Protein AF-A0A2N1JRY5-F1 (afdb_monomer_lite)

pLDDT: mean 83.94, std 13.28, range [37.47, 96.0]

Foldseek 3Di:
DVVVVVVVVVVLVVPQDQWADQQPDIFGQDAQDPVLVVQLVVLQDCLVVLVVCLVPDDPVCNVVSVVVSCVVCVSSLLSNQCSRRVNDSCCSVPVPGDPVRSVSSVVSNCVSNVVVVVVVVVVVPDPDPPDD

Radius of gyration: 17.19 Å; chains: 1; bounding box: 51×45×38 Å

Sequence (132 aa):
MLQALFSREAKKKMQMPETLKLGEKTVRIRKITPAEYKELMAVIGNLPNLIVQVVQAPEEERLTYIMTALDVGMDDLINVTSTLSNIDADYLTSEGVGLDEIVEYVTQMAKFNEIGKTIKNLASLLPKATAE

Structure (mmCIF, N/CA/C/O backbone):
data_AF-A0A2N1JRY5-F1
#
_entry.id   AF-A0A2N1JRY5-F1
#
loop_
_atom_site.group_PDB
_atom_site.id
_atom_site.type_symbol
_atom_site.label_atom_id
_atom_site.label_alt_id
_atom_site.label_comp_id
_atom_site.label_asym_id
_atom_site.label_entity_id
_atom_site.label_seq_id
_atom_site.pdbx_PDB_ins_code
_atom_site.Cartn_x
_atom_site.Cartn_y
_atom_site.Cartn_z
_atom_site.occupancy
_atom_site.B_iso_or_equiv
_atom_site.auth_seq_id
_atom_site.auth_comp_id
_atom_site.auth_asym_id
_atom_site.auth_atom_id
_atom_site.pdbx_PDB_model_num
ATOM 1 N N . MET A 1 1 ? -9.760 32.580 1.633 1.00 54.56 1 MET A N 1
ATOM 2 C CA . MET A 1 1 ? -10.088 31.168 1.947 1.00 54.56 1 MET A CA 1
ATOM 3 C C . MET A 1 1 ? -9.524 30.188 0.910 1.00 54.56 1 MET A C 1
ATOM 5 O O . MET A 1 1 ? -8.826 29.271 1.318 1.00 54.56 1 MET A O 1
ATOM 9 N N . LEU A 1 2 ? -9.715 30.406 -0.404 1.00 45.31 2 LEU A N 1
ATOM 10 C CA . LEU A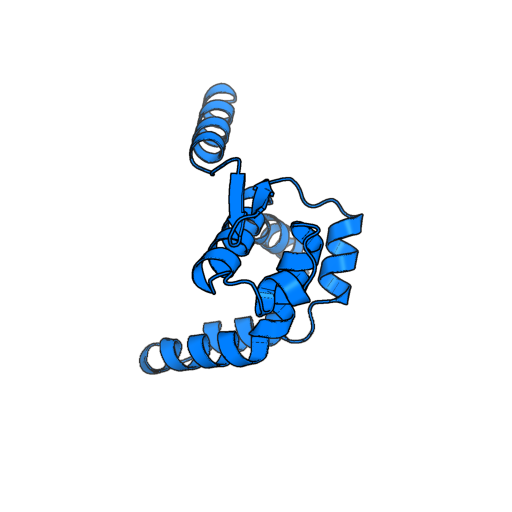 1 2 ? -9.148 29.540 -1.461 1.00 45.31 2 LEU A CA 1
ATOM 11 C C . LEU A 1 2 ? -7.606 29.449 -1.472 1.00 45.31 2 LEU A C 1
ATOM 13 O O . LEU A 1 2 ? -7.076 28.349 -1.557 1.00 45.31 2 LEU A O 1
ATOM 17 N N . GLN A 1 3 ? -6.871 30.559 -1.314 1.00 53.25 3 GLN A N 1
ATOM 18 C CA . GLN A 1 3 ? -5.393 30.523 -1.289 1.00 53.25 3 GLN A CA 1
ATOM 19 C C . GLN A 1 3 ? -4.824 29.642 -0.161 1.00 53.25 3 GLN A C 1
ATOM 21 O O . GLN A 1 3 ? -3.844 28.936 -0.363 1.00 53.25 3 GLN A O 1
ATOM 26 N N . ALA A 1 4 ? -5.458 29.629 1.015 1.00 54.50 4 ALA A N 1
ATOM 27 C CA . ALA A 1 4 ? -5.007 28.825 2.153 1.00 54.50 4 ALA A CA 1
ATOM 28 C C . ALA A 1 4 ? -5.226 27.312 1.946 1.00 54.50 4 ALA A C 1
ATOM 30 O O . ALA A 1 4 ? -4.462 26.506 2.477 1.00 54.50 4 ALA A O 1
ATOM 31 N N . LEU A 1 5 ? -6.245 26.931 1.164 1.00 51.56 5 LEU A N 1
ATOM 32 C CA . LEU A 1 5 ? -6.499 25.546 0.752 1.00 51.56 5 LEU A CA 1
ATOM 33 C C . LEU A 1 5 ? -5.439 25.068 -0.249 1.00 51.56 5 LEU A C 1
ATOM 35 O O . LEU A 1 5 ? -4.818 24.033 -0.011 1.00 51.56 5 LEU A O 1
ATOM 39 N N . PHE A 1 6 ? -5.144 25.867 -1.282 1.00 56.28 6 PHE A N 1
ATOM 40 C CA . PHE A 1 6 ? -4.085 25.558 -2.253 1.00 56.28 6 PHE A CA 1
ATOM 41 C C . PHE A 1 6 ? -2.709 25.425 -1.592 1.00 56.28 6 PHE A C 1
ATOM 43 O O . PHE A 1 6 ? -1.991 24.467 -1.864 1.00 56.28 6 PHE A O 1
ATOM 50 N N . SER A 1 7 ? -2.361 26.317 -0.662 1.00 59.38 7 SER A N 1
ATOM 51 C CA . SER A 1 7 ? -1.073 26.259 0.037 1.00 59.38 7 SER A CA 1
ATOM 52 C C . SER A 1 7 ? -0.935 25.043 0.959 1.00 59.38 7 SER A C 1
ATOM 54 O O . SER A 1 7 ? 0.176 24.554 1.153 1.00 59.38 7 SER A O 1
ATOM 56 N N . ARG A 1 8 ? -2.037 24.530 1.526 1.00 59.53 8 ARG A N 1
ATOM 57 C CA . ARG A 1 8 ? -2.030 23.310 2.355 1.00 59.53 8 ARG A CA 1
ATOM 58 C C . ARG A 1 8 ? -1.932 22.041 1.515 1.00 59.53 8 ARG A C 1
ATOM 60 O O . ARG A 1 8 ? -1.139 21.168 1.856 1.00 59.53 8 ARG A O 1
ATOM 67 N N . GLU A 1 9 ? -2.694 21.940 0.429 1.00 57.94 9 GLU A N 1
ATOM 68 C CA . GLU A 1 9 ? -2.605 20.793 -0.485 1.00 57.94 9 GLU A CA 1
ATOM 69 C C . GLU A 1 9 ? -1.248 20.734 -1.192 1.00 57.94 9 GLU A C 1
ATOM 71 O O . GLU A 1 9 ? -0.660 19.658 -1.292 1.00 57.94 9 GLU A O 1
ATOM 76 N N . ALA A 1 10 ? -0.707 21.886 -1.599 1.00 58.00 10 ALA A N 1
ATOM 77 C CA . ALA A 1 10 ? 0.634 21.988 -2.162 1.00 58.00 10 ALA A CA 1
ATOM 78 C C . ALA A 1 10 ? 1.710 21.581 -1.143 1.00 58.00 10 ALA A C 1
ATOM 80 O O . ALA A 1 10 ? 2.562 20.762 -1.471 1.00 58.00 10 ALA A O 1
ATOM 81 N N . LYS A 1 11 ? 1.636 22.048 0.116 1.00 54.09 11 LYS A N 1
ATOM 82 C CA . LYS A 1 11 ? 2.565 21.614 1.180 1.00 54.09 11 LYS A CA 1
ATOM 83 C C . LYS A 1 11 ? 2.495 20.113 1.457 1.00 54.09 11 LYS A C 1
ATOM 85 O O . LYS A 1 11 ? 3.531 19.488 1.642 1.00 54.09 11 LYS A O 1
ATOM 90 N N . LYS A 1 12 ? 1.288 19.540 1.494 1.00 57.56 12 LYS A N 1
ATOM 91 C CA . LYS A 1 12 ? 1.078 18.104 1.728 1.00 57.56 12 LYS A CA 1
ATOM 92 C C . LYS A 1 12 ? 1.648 17.268 0.577 1.00 57.56 12 LYS A C 1
ATOM 94 O O . LYS A 1 12 ? 2.292 16.263 0.838 1.00 57.56 12 LYS A O 1
ATOM 99 N N . LYS A 1 13 ? 1.468 17.706 -0.676 1.00 56.06 13 LYS A N 1
ATOM 100 C CA . LYS A 1 13 ? 2.070 17.057 -1.854 1.00 56.06 13 LYS A CA 1
ATOM 101 C C . LYS A 1 13 ? 3.591 17.222 -1.914 1.00 56.06 13 LYS A C 1
ATOM 103 O O . LYS A 1 13 ? 4.259 16.256 -2.236 1.00 56.06 13 LYS A O 1
ATOM 108 N N . MET A 1 14 ? 4.136 18.384 -1.538 1.00 54.28 14 MET A N 1
ATOM 109 C CA . MET A 1 14 ? 5.591 18.619 -1.465 1.00 54.28 14 MET A CA 1
ATOM 110 C C . MET A 1 14 ? 6.306 17.747 -0.420 1.00 54.28 14 MET A C 1
ATOM 112 O O . MET A 1 14 ? 7.519 17.600 -0.497 1.00 54.28 14 MET A O 1
ATOM 116 N N . GLN A 1 15 ? 5.590 17.202 0.568 1.00 62.91 15 GLN A N 1
ATOM 117 C CA . GLN A 1 15 ? 6.166 16.308 1.582 1.00 62.91 15 GLN A CA 1
ATOM 118 C C . GLN A 1 15 ? 6.136 14.831 1.180 1.00 62.91 15 GLN A C 1
ATOM 120 O O . GLN A 1 15 ? 6.799 14.022 1.825 1.00 62.91 15 GLN A O 1
ATOM 125 N N . MET A 1 16 ? 5.365 14.461 0.154 1.00 67.94 16 MET A N 1
ATOM 126 C CA . MET A 1 16 ? 5.313 13.081 -0.316 1.00 67.94 16 MET A CA 1
ATOM 127 C C . MET A 1 16 ? 6.393 12.865 -1.375 1.00 67.94 16 MET A C 1
ATOM 129 O O . MET A 1 16 ? 6.485 13.672 -2.302 1.00 67.94 16 MET A O 1
ATOM 133 N N . PRO A 1 17 ? 7.199 11.799 -1.271 1.00 75.88 17 PRO A N 1
ATOM 134 C CA . PRO A 1 17 ? 8.209 11.522 -2.276 1.00 75.88 17 PRO A CA 1
ATOM 135 C C . PRO A 1 17 ? 7.530 11.245 -3.623 1.00 75.88 17 PRO A C 1
ATOM 137 O O . PRO A 1 17 ? 6.600 10.445 -3.709 1.00 75.88 17 PRO A O 1
ATOM 140 N N . GLU A 1 18 ? 7.985 11.908 -4.690 1.00 85.62 18 GLU A N 1
ATOM 141 C CA . GLU A 1 18 ? 7.471 11.658 -6.047 1.00 85.62 18 GLU A CA 1
ATOM 142 C C . GLU A 1 18 ? 7.847 10.253 -6.541 1.00 85.62 18 GLU A C 1
ATOM 144 O O . GLU A 1 18 ? 7.131 9.642 -7.341 1.00 85.62 18 GLU A O 1
ATOM 149 N N . THR A 1 19 ? 8.971 9.732 -6.040 1.00 93.56 19 THR A N 1
ATOM 150 C CA . THR A 1 19 ? 9.494 8.405 -6.364 1.00 93.56 19 THR A CA 1
ATOM 151 C C . THR A 1 19 ? 10.047 7.698 -5.135 1.00 93.56 19 THR A C 1
ATOM 153 O O . THR A 1 19 ? 10.525 8.351 -4.211 1.00 93.56 19 THR A O 1
ATOM 156 N N . LEU A 1 20 ? 10.003 6.368 -5.152 1.00 95.44 20 LEU A N 1
ATOM 157 C CA . LEU A 1 20 ? 10.595 5.482 -4.149 1.00 95.44 20 LEU A CA 1
ATOM 158 C C . LEU A 1 20 ? 11.444 4.402 -4.827 1.00 95.44 20 LEU A C 1
ATOM 160 O O . LEU A 1 20 ? 11.439 4.276 -6.056 1.00 95.44 20 LEU A O 1
ATOM 164 N N . LYS A 1 21 ? 12.163 3.629 -4.016 1.00 95.38 21 LYS A N 1
ATOM 165 C CA . LYS A 1 21 ? 12.863 2.417 -4.432 1.00 95.38 21 LYS A CA 1
ATOM 166 C C . LYS A 1 21 ? 12.095 1.178 -3.978 1.00 95.38 21 LYS A C 1
ATOM 168 O O . LYS A 1 21 ? 11.457 1.200 -2.932 1.00 95.38 21 LYS A O 1
ATOM 173 N N . LEU A 1 22 ? 12.122 0.163 -4.832 1.00 96.00 22 LEU A N 1
ATOM 174 C CA . LEU A 1 22 ? 11.797 -1.221 -4.512 1.00 96.00 22 LEU A CA 1
ATOM 175 C C . LEU A 1 22 ? 12.986 -2.034 -5.025 1.00 96.00 22 LEU A C 1
ATOM 177 O O . LEU A 1 22 ? 13.088 -2.277 -6.235 1.00 96.00 22 LEU A O 1
ATOM 181 N N . GLY A 1 23 ? 13.938 -2.327 -4.137 1.00 94.44 23 GLY A N 1
ATOM 182 C CA . GLY A 1 23 ? 15.252 -2.824 -4.533 1.00 94.44 23 GLY A CA 1
ATOM 183 C C . GLY A 1 23 ? 15.951 -1.841 -5.478 1.00 94.44 23 GLY A C 1
ATOM 184 O O . GLY A 1 23 ? 16.068 -0.640 -5.219 1.00 94.44 23 GLY A O 1
ATOM 185 N N . GLU A 1 24 ? 16.389 -2.320 -6.640 1.00 94.00 24 GLU A N 1
ATOM 186 C CA . GLU A 1 24 ? 17.078 -1.468 -7.617 1.00 94.00 24 GLU A CA 1
ATOM 187 C C . GLU A 1 24 ? 16.113 -0.598 -8.443 1.00 94.00 24 GLU A C 1
ATOM 189 O O . GLU A 1 24 ? 16.505 0.451 -8.982 1.00 94.00 24 GLU A O 1
ATOM 194 N N . LYS A 1 25 ? 14.831 -0.981 -8.519 1.00 94.62 25 LYS A N 1
ATOM 195 C CA . LYS A 1 25 ? 13.834 -0.316 -9.367 1.00 94.62 25 LYS A CA 1
ATOM 196 C C . LYS A 1 25 ? 13.322 0.970 -8.719 1.00 94.62 25 LYS A C 1
ATOM 198 O O . LYS A 1 25 ? 12.982 1.017 -7.541 1.00 94.62 25 LYS A O 1
ATOM 203 N N . THR A 1 26 ? 13.246 2.038 -9.513 1.00 95.94 26 THR A N 1
ATOM 204 C CA . THR A 1 26 ? 12.613 3.300 -9.101 1.00 95.94 26 THR A CA 1
ATOM 205 C C . THR A 1 26 ? 11.144 3.291 -9.504 1.00 95.94 26 THR A C 1
ATOM 207 O O . THR A 1 26 ? 10.827 3.129 -10.682 1.00 95.94 26 THR A O 1
ATOM 210 N N . VAL A 1 27 ? 10.256 3.539 -8.547 1.00 95.75 27 VAL A N 1
ATOM 211 C CA . VAL A 1 27 ? 8.802 3.576 -8.746 1.00 95.75 27 VAL A CA 1
ATOM 212 C C . VAL A 1 27 ? 8.240 4.960 -8.467 1.00 95.75 27 VAL A C 1
ATOM 214 O O . VAL A 1 27 ? 8.837 5.744 -7.735 1.00 95.75 27 VAL A O 1
ATOM 217 N N . ARG A 1 28 ? 7.085 5.283 -9.058 1.00 94.88 28 ARG A N 1
ATOM 218 C CA . ARG A 1 28 ? 6.408 6.577 -8.878 1.00 94.88 28 ARG A CA 1
ATOM 219 C C . ARG A 1 28 ? 5.240 6.468 -7.911 1.00 94.88 28 ARG A C 1
ATOM 221 O O . ARG A 1 28 ? 4.462 5.517 -7.988 1.00 94.88 28 ARG A O 1
ATOM 228 N N . ILE A 1 29 ? 5.059 7.506 -7.101 1.00 94.94 29 ILE A N 1
ATOM 229 C CA . ILE A 1 29 ? 3.819 7.725 -6.358 1.00 94.94 29 ILE A CA 1
ATOM 230 C C . ILE A 1 29 ? 2.850 8.493 -7.258 1.00 94.94 29 ILE A C 1
ATOM 232 O O . ILE A 1 29 ? 3.112 9.623 -7.669 1.00 94.94 29 ILE A O 1
ATOM 236 N N . ARG A 1 30 ? 1.732 7.859 -7.620 1.00 93.38 30 ARG A N 1
ATOM 237 C CA . ARG A 1 30 ? 0.792 8.376 -8.628 1.00 93.38 30 ARG A CA 1
ATOM 238 C C . ARG A 1 30 ? -0.663 8.115 -8.260 1.00 93.38 30 ARG A C 1
ATOM 240 O O . ARG A 1 30 ? -0.971 7.398 -7.306 1.00 93.38 30 ARG A O 1
ATOM 247 N N . LYS A 1 31 ? -1.581 8.715 -9.024 1.00 93.62 31 LYS A N 1
ATOM 248 C CA . LYS A 1 31 ? -3.008 8.430 -8.865 1.00 93.62 31 LYS A CA 1
ATOM 249 C C . LYS A 1 31 ? -3.323 7.005 -9.319 1.00 93.62 31 LYS A C 1
ATOM 251 O O . LYS A 1 31 ? -2.818 6.569 -10.350 1.00 93.62 31 LYS A O 1
ATOM 256 N N . ILE A 1 32 ? -4.165 6.337 -8.538 1.00 92.94 32 ILE A N 1
ATOM 257 C CA . ILE A 1 32 ? -4.793 5.058 -8.861 1.00 92.94 32 ILE A CA 1
ATOM 258 C C . ILE A 1 32 ? -6.040 5.375 -9.679 1.00 92.94 32 ILE A C 1
ATOM 260 O O . ILE A 1 32 ? -6.910 6.134 -9.241 1.00 92.94 32 ILE A O 1
ATOM 264 N N . THR A 1 33 ? -6.104 4.837 -10.889 1.00 90.94 33 THR A N 1
ATOM 265 C CA . THR A 1 33 ? -7.270 4.983 -11.759 1.00 90.94 33 THR A CA 1
ATOM 266 C C . THR A 1 33 ? -8.400 4.041 -11.326 1.00 90.94 33 THR A C 1
ATOM 268 O O . THR A 1 33 ? -8.156 3.052 -10.634 1.00 90.94 33 THR A O 1
ATOM 271 N N . PRO A 1 34 ? -9.655 4.283 -11.746 1.00 91.56 34 PRO A N 1
ATOM 272 C CA . PRO A 1 34 ? -10.746 3.348 -11.476 1.00 91.56 34 PRO A CA 1
ATOM 273 C C . PRO A 1 34 ? -10.523 1.933 -12.033 1.00 91.56 34 PRO A C 1
ATOM 275 O O . PRO A 1 34 ? -11.066 0.983 -11.477 1.00 91.56 34 PRO A O 1
ATOM 278 N N . ALA A 1 35 ? -9.759 1.784 -13.121 1.00 90.50 35 ALA A N 1
ATOM 279 C CA . ALA A 1 35 ? -9.420 0.479 -13.688 1.00 90.50 35 ALA A CA 1
ATOM 280 C C . ALA A 1 35 ? -8.460 -0.282 -12.765 1.00 90.50 35 ALA A C 1
ATOM 282 O O . ALA A 1 35 ? -8.787 -1.372 -12.309 1.00 90.50 35 ALA A O 1
ATOM 283 N N . GLU A 1 36 ? -7.360 0.361 -12.378 1.00 88.69 36 GLU A N 1
ATOM 284 C CA . GLU A 1 36 ? -6.383 -0.206 -11.442 1.00 88.69 36 GLU A CA 1
ATOM 285 C C . GLU A 1 36 ? -7.012 -0.487 -10.077 1.00 88.69 36 GLU A C 1
ATOM 287 O O . GLU A 1 36 ? -6.709 -1.489 -9.449 1.00 88.69 36 GLU A O 1
ATOM 292 N N . TYR A 1 37 ? -7.947 0.351 -9.615 1.00 88.31 37 TYR A N 1
ATOM 293 C CA . TYR A 1 37 ? -8.696 0.064 -8.391 1.00 88.31 37 TYR A CA 1
ATOM 294 C C . TYR A 1 37 ? -9.475 -1.255 -8.484 1.00 88.31 37 TYR A C 1
ATOM 296 O O . TYR A 1 37 ? -9.506 -2.013 -7.519 1.00 88.31 37 TYR A O 1
ATOM 304 N N . LYS A 1 38 ? -10.097 -1.552 -9.632 1.00 87.75 38 LYS A N 1
ATOM 305 C CA . LYS A 1 38 ? -10.784 -2.837 -9.831 1.00 87.75 38 LYS A CA 1
ATOM 306 C C . LYS A 1 38 ? -9.802 -4.005 -9.840 1.00 87.75 38 LYS A C 1
ATOM 308 O O . LYS A 1 38 ? -10.111 -5.029 -9.245 1.00 87.75 38 LYS A O 1
ATOM 313 N N . GLU A 1 39 ? -8.644 -3.840 -10.472 1.00 87.00 39 GLU A N 1
ATOM 314 C CA . GLU A 1 39 ? -7.576 -4.848 -10.480 1.00 87.00 39 GLU A CA 1
ATOM 315 C C . GLU A 1 39 ? -7.061 -5.117 -9.062 1.00 87.00 39 GLU A C 1
ATOM 317 O O . GLU A 1 39 ? -6.998 -6.268 -8.645 1.00 87.00 39 GLU A O 1
ATOM 322 N N . LEU A 1 40 ? -6.827 -4.065 -8.269 1.00 86.38 40 LEU A N 1
ATOM 323 C CA . LEU A 1 40 ? -6.469 -4.187 -6.856 1.00 86.38 40 LEU A CA 1
ATOM 324 C C . LEU A 1 40 ? -7.496 -4.997 -6.068 1.00 86.38 40 LEU A C 1
ATOM 326 O O . LEU A 1 40 ? -7.131 -5.898 -5.323 1.00 86.38 40 LEU A O 1
ATOM 330 N N . MET A 1 41 ? -8.785 -4.691 -6.225 1.00 84.19 41 MET A N 1
ATOM 331 C CA . MET A 1 41 ? -9.835 -5.422 -5.509 1.00 84.19 41 MET A CA 1
ATOM 332 C C . MET A 1 41 ? -9.954 -6.883 -5.963 1.00 84.19 41 MET A C 1
ATOM 334 O O . MET A 1 41 ? -10.492 -7.692 -5.217 1.00 84.19 41 MET A O 1
ATOM 338 N N . ALA A 1 42 ? -9.473 -7.230 -7.161 1.00 84.62 42 ALA A N 1
ATOM 339 C CA . ALA A 1 42 ? -9.459 -8.607 -7.647 1.00 84.62 42 ALA A CA 1
ATOM 340 C C . ALA A 1 42 ? -8.305 -9.436 -7.061 1.00 84.62 42 ALA A C 1
ATOM 342 O O . ALA A 1 42 ? -8.421 -10.656 -6.988 1.00 84.62 42 ALA A O 1
ATOM 343 N N . VAL A 1 43 ? -7.210 -8.784 -6.655 1.00 80.62 43 VAL A N 1
ATOM 344 C CA . VAL A 1 43 ? -6.020 -9.450 -6.099 1.00 80.62 43 VAL A CA 1
ATOM 345 C C . VAL A 1 43 ? -5.926 -9.367 -4.577 1.00 80.62 43 VAL A C 1
ATOM 347 O O . VAL A 1 43 ? -5.103 -10.054 -3.985 1.00 80.62 43 VAL A O 1
ATOM 350 N N . ILE A 1 44 ? -6.749 -8.531 -3.941 1.00 82.69 44 ILE A N 1
ATOM 351 C CA . ILE A 1 44 ? -6.852 -8.450 -2.485 1.00 82.69 44 ILE A CA 1
ATOM 352 C C . ILE A 1 44 ? -7.803 -9.546 -2.001 1.00 82.69 44 ILE A C 1
ATOM 354 O O . ILE A 1 44 ? -9.013 -9.459 -2.213 1.00 82.69 44 ILE A O 1
ATOM 358 N N . GLY A 1 45 ? -7.259 -10.556 -1.322 1.00 79.88 45 GLY A N 1
ATOM 359 C CA . GLY A 1 45 ? -8.048 -11.613 -0.700 1.00 79.88 45 GLY A CA 1
ATOM 360 C C . GLY A 1 45 ? -8.446 -11.275 0.734 1.00 79.88 45 GLY A C 1
ATOM 361 O O . GLY A 1 45 ? -9.588 -10.915 1.025 1.00 79.88 45 GLY A O 1
ATOM 362 N N . ASN A 1 46 ? -7.491 -11.408 1.653 1.00 77.88 46 ASN A N 1
ATOM 363 C CA . ASN A 1 46 ? -7.744 -11.430 3.095 1.00 77.88 46 ASN A CA 1
ATOM 364 C C . ASN A 1 46 ? -7.402 -10.114 3.799 1.00 77.88 46 ASN A C 1
ATOM 366 O O . ASN A 1 46 ? -7.825 -9.915 4.944 1.00 77.88 46 ASN A O 1
ATOM 370 N N . LEU A 1 47 ? -6.693 -9.197 3.132 1.00 79.56 47 LEU A N 1
ATOM 371 C CA . LEU A 1 47 ? -6.244 -7.928 3.710 1.00 79.56 47 LEU A CA 1
ATOM 372 C C . LEU A 1 47 ? -7.344 -7.149 4.466 1.00 79.56 47 LEU A C 1
ATOM 374 O O . LEU A 1 47 ? -7.063 -6.676 5.570 1.00 79.56 47 LEU A O 1
ATOM 378 N N . PRO A 1 48 ? -8.603 -7.035 3.980 1.00 78.62 48 PRO A N 1
ATOM 379 C CA . PRO A 1 48 ? -9.651 -6.328 4.715 1.00 78.62 48 PRO A CA 1
ATOM 380 C C . PRO A 1 48 ? -9.968 -6.978 6.067 1.00 78.62 48 PRO A C 1
ATOM 382 O O . PRO A 1 48 ? -10.116 -6.279 7.068 1.00 78.62 48 PRO A O 1
ATOM 385 N N . ASN A 1 49 ? -10.038 -8.310 6.107 1.00 83.00 49 ASN A N 1
ATOM 386 C CA . ASN A 1 49 ? -10.319 -9.061 7.328 1.00 83.00 49 ASN A CA 1
ATOM 387 C C . ASN A 1 49 ? -9.161 -8.940 8.332 1.00 83.00 49 ASN A C 1
ATOM 389 O O . ASN A 1 49 ? -9.394 -8.714 9.517 1.00 83.00 49 ASN A O 1
ATOM 393 N N . LEU A 1 50 ? -7.915 -8.998 7.855 1.00 82.50 50 LEU A N 1
ATOM 394 C CA . LEU A 1 50 ? -6.722 -8.828 8.691 1.00 82.50 50 LEU A CA 1
ATOM 395 C C . LEU A 1 50 ? -6.658 -7.430 9.328 1.00 82.50 50 LEU A C 1
ATOM 397 O O . LEU A 1 50 ? -6.359 -7.301 10.514 1.00 82.50 50 LEU A O 1
ATOM 401 N N . ILE A 1 51 ? -7.018 -6.379 8.580 1.00 81.44 51 ILE A N 1
ATOM 402 C CA . ILE A 1 51 ? -7.112 -5.013 9.123 1.00 81.44 51 ILE A CA 1
ATOM 403 C C . ILE A 1 51 ? -8.147 -4.948 10.251 1.00 81.44 51 ILE A C 1
ATOM 405 O O . ILE A 1 51 ? -7.885 -4.338 11.289 1.00 81.44 51 ILE A O 1
ATOM 409 N N . VAL A 1 52 ? -9.314 -5.577 10.074 1.00 82.00 52 VAL A N 1
ATOM 410 C CA . VAL A 1 52 ? -10.357 -5.620 11.111 1.00 82.00 52 VAL A CA 1
ATOM 411 C C . VAL A 1 52 ? -9.838 -6.308 12.373 1.00 82.00 52 VAL A C 1
ATOM 413 O O . VAL A 1 52 ? -10.015 -5.764 13.462 1.00 82.00 52 VAL A O 1
ATOM 416 N N . GLN A 1 53 ? -9.142 -7.437 12.232 1.00 83.25 53 GLN A N 1
ATOM 417 C CA . GLN A 1 53 ? -8.558 -8.162 13.364 1.00 83.25 53 GLN A CA 1
ATOM 418 C C . GLN A 1 53 ? -7.544 -7.305 14.132 1.00 83.25 53 GLN A C 1
ATOM 420 O O . GLN A 1 53 ? -7.632 -7.204 15.351 1.00 83.25 53 GLN A O 1
ATOM 425 N N . VAL A 1 54 ? -6.639 -6.611 13.432 1.00 84.69 54 VAL A N 1
ATOM 426 C CA . VAL A 1 54 ? -5.658 -5.709 14.063 1.00 84.69 54 VAL A CA 1
ATOM 427 C C . VAL A 1 54 ? -6.337 -4.550 14.800 1.00 84.69 54 VAL A C 1
ATOM 429 O O . VAL A 1 54 ? -5.906 -4.171 15.888 1.00 84.69 54 VAL A O 1
ATOM 432 N N . VAL A 1 55 ? -7.397 -3.972 14.227 1.00 83.06 55 VAL A N 1
ATOM 433 C CA . VAL A 1 55 ? -8.139 -2.859 14.845 1.00 83.06 55 VAL A CA 1
ATOM 434 C C . VAL A 1 55 ? -8.913 -3.311 16.084 1.00 83.06 55 VAL A C 1
ATOM 436 O O . VAL A 1 55 ? -9.029 -2.545 17.040 1.00 83.06 55 VAL A O 1
ATOM 439 N N . GLN A 1 56 ? -9.443 -4.533 16.069 1.00 87.56 56 GLN A N 1
ATOM 440 C CA . GLN A 1 56 ? -10.206 -5.111 17.176 1.00 87.56 56 GLN A CA 1
ATOM 441 C C . GLN A 1 56 ? -9.319 -5.734 18.264 1.00 87.56 56 GLN A C 1
ATOM 443 O O . GLN A 1 56 ? -9.818 -6.027 19.349 1.00 87.56 56 GLN A O 1
ATOM 448 N N . ALA A 1 57 ? -8.024 -5.918 17.997 1.00 86.81 57 ALA A N 1
ATOM 449 C CA . ALA A 1 57 ? -7.097 -6.538 18.931 1.00 86.81 57 ALA A CA 1
ATOM 450 C C . ALA A 1 57 ? -6.919 -5.713 20.225 1.00 86.81 57 ALA A C 1
ATOM 452 O O . ALA A 1 57 ? -6.787 -4.475 20.161 1.00 86.81 57 ALA A O 1
ATOM 453 N N . PRO A 1 58 ? -6.829 -6.385 21.394 1.00 90.94 58 PRO A N 1
ATOM 454 C CA . PRO A 1 58 ? -6.387 -5.758 22.636 1.00 90.94 58 PRO A CA 1
ATOM 455 C C . PRO A 1 58 ? -5.057 -5.022 22.439 1.00 90.94 58 PRO A C 1
ATOM 457 O O . PRO A 1 58 ? -4.201 -5.466 21.675 1.00 90.94 58 PRO A O 1
ATOM 460 N N . GLU A 1 59 ? -4.868 -3.887 23.115 1.00 88.50 59 GLU A N 1
ATOM 461 C CA . GLU A 1 59 ? -3.667 -3.053 22.938 1.00 88.50 59 GLU A CA 1
ATOM 462 C C . GLU A 1 59 ? -2.372 -3.823 23.239 1.00 88.50 59 GLU A C 1
ATOM 464 O O . GLU A 1 59 ? -1.412 -3.730 22.477 1.00 88.50 59 GLU A O 1
ATOM 469 N N . GLU A 1 60 ? -2.398 -4.655 24.280 1.00 92.06 60 GLU A N 1
ATOM 470 C CA . GLU A 1 60 ? -1.285 -5.500 24.728 1.00 92.06 60 GLU A CA 1
ATOM 471 C C . GLU A 1 60 ? -0.886 -6.569 23.694 1.00 92.06 60 GLU A C 1
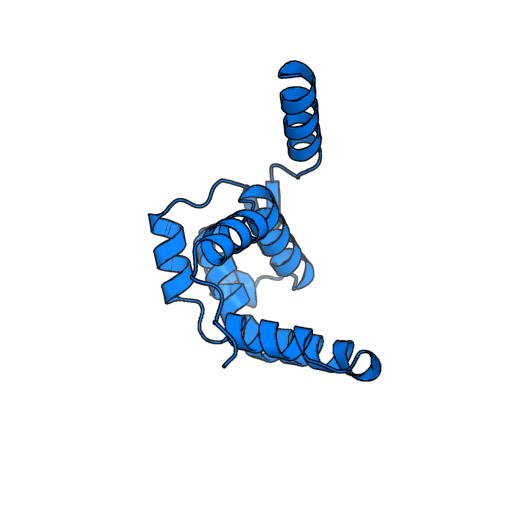ATOM 473 O O . GLU A 1 60 ? 0.275 -6.967 23.623 1.00 92.06 60 GLU A O 1
ATOM 478 N N . GLU A 1 61 ? -1.827 -6.999 22.850 1.00 89.38 61 GLU A N 1
ATOM 479 C CA . GLU A 1 61 ? -1.628 -8.062 21.855 1.00 89.38 61 GLU A CA 1
ATOM 480 C C . GLU A 1 61 ? -1.489 -7.521 20.427 1.00 89.38 61 GLU A C 1
ATOM 482 O O . GLU A 1 61 ? -1.153 -8.260 19.501 1.00 89.38 61 GLU A O 1
ATOM 487 N N . ARG A 1 62 ? -1.731 -6.223 20.219 1.00 86.00 62 ARG A N 1
ATOM 488 C CA . ARG A 1 62 ? -1.841 -5.617 18.887 1.00 86.00 62 ARG A CA 1
ATOM 489 C C . ARG A 1 62 ? -0.610 -5.841 18.018 1.00 86.00 62 ARG A C 1
ATOM 491 O O . ARG A 1 62 ? -0.753 -6.038 16.814 1.00 86.00 62 ARG A O 1
ATOM 498 N N . LEU A 1 63 ? 0.586 -5.828 18.610 1.00 88.06 63 LEU A N 1
ATOM 499 C CA . LEU A 1 63 ? 1.827 -6.090 17.879 1.00 88.06 63 LEU A CA 1
ATOM 500 C C . LEU A 1 63 ? 1.840 -7.506 17.285 1.00 88.06 63 LEU A C 1
ATOM 502 O O . LEU A 1 63 ? 2.194 -7.672 16.122 1.00 88.06 63 LEU A O 1
ATOM 506 N N . THR A 1 64 ? 1.382 -8.502 18.045 1.00 89.12 64 THR A N 1
ATOM 507 C CA . THR A 1 64 ? 1.259 -9.890 17.583 1.00 89.12 64 THR A CA 1
ATOM 508 C C . THR A 1 64 ? 0.285 -9.988 16.415 1.00 89.12 64 THR A C 1
ATOM 510 O O . THR A 1 64 ? 0.620 -10.572 15.389 1.00 89.12 64 THR A O 1
ATOM 513 N N . TYR A 1 65 ? -0.879 -9.339 16.515 1.00 88.12 65 TYR A N 1
ATOM 514 C CA . TYR A 1 65 ? -1.849 -9.301 15.416 1.00 88.12 65 TYR A CA 1
ATOM 515 C C . TYR A 1 65 ? -1.294 -8.615 14.166 1.00 88.12 65 TYR A C 1
ATOM 517 O O . TYR A 1 65 ? -1.556 -9.076 13.060 1.00 88.12 65 TYR A O 1
ATOM 525 N N . ILE A 1 66 ? -0.513 -7.539 14.317 1.00 87.06 66 ILE A N 1
ATOM 526 C CA . ILE A 1 66 ? 0.161 -6.886 13.186 1.00 87.06 66 ILE A CA 1
ATOM 527 C C . ILE A 1 66 ? 1.139 -7.856 12.521 1.00 87.06 66 ILE A C 1
ATOM 529 O O . ILE A 1 66 ? 1.138 -7.966 11.300 1.00 87.06 66 ILE A O 1
ATOM 533 N N . MET A 1 67 ? 1.946 -8.577 13.300 1.00 87.88 67 MET A N 1
ATOM 534 C CA . MET A 1 67 ? 2.901 -9.546 12.757 1.00 87.88 67 MET A CA 1
ATOM 535 C C . MET A 1 67 ? 2.193 -10.688 12.022 1.00 87.88 67 MET A C 1
ATOM 537 O O . MET A 1 67 ? 2.576 -11.012 10.903 1.00 87.88 67 MET A O 1
ATOM 541 N N . THR A 1 68 ? 1.119 -11.242 12.591 1.00 87.00 68 THR A N 1
ATOM 542 C CA . THR A 1 68 ? 0.295 -12.257 11.917 1.00 87.00 68 THR A CA 1
ATOM 543 C C . THR A 1 68 ? -0.363 -11.708 10.653 1.00 87.00 68 THR A C 1
ATOM 545 O O . THR A 1 68 ? -0.401 -12.389 9.636 1.00 87.00 68 THR A O 1
ATOM 548 N N . ALA A 1 69 ? -0.859 -10.471 10.683 1.00 84.88 69 ALA A N 1
ATOM 549 C CA . ALA A 1 69 ? -1.449 -9.836 9.512 1.00 84.88 69 ALA A CA 1
ATOM 550 C C . ALA A 1 69 ? -0.421 -9.595 8.400 1.00 84.88 69 ALA A C 1
ATOM 552 O O . ALA A 1 69 ? -0.769 -9.714 7.230 1.00 84.88 69 ALA A O 1
ATOM 553 N N . LEU A 1 70 ? 0.829 -9.274 8.744 1.00 85.25 70 LEU A N 1
ATOM 554 C CA . LEU A 1 70 ? 1.911 -9.163 7.768 1.00 85.25 70 LEU A CA 1
ATOM 555 C C . LEU A 1 70 ? 2.274 -10.523 7.171 1.00 85.25 70 LEU A C 1
ATOM 557 O O . LEU A 1 70 ? 2.468 -10.595 5.967 1.00 85.25 70 LEU A O 1
ATOM 561 N N . ASP A 1 71 ? 2.323 -11.578 7.984 1.00 86.44 71 ASP A N 1
ATOM 562 C CA . ASP A 1 71 ? 2.629 -12.941 7.531 1.00 86.44 71 ASP A CA 1
ATOM 563 C C . ASP A 1 71 ? 1.539 -13.479 6.588 1.00 86.44 71 ASP A C 1
ATOM 565 O O . ASP A 1 71 ? 1.803 -13.861 5.452 1.00 86.44 71 ASP A O 1
ATOM 569 N N . VAL A 1 72 ? 0.273 -13.401 7.010 1.00 84.94 72 VAL A N 1
ATOM 570 C CA . VAL A 1 72 ? -0.877 -13.890 6.228 1.00 84.94 72 VAL A CA 1
ATOM 571 C C . VAL A 1 72 ? -1.205 -12.973 5.044 1.00 84.94 72 VAL A C 1
ATOM 573 O O . VAL A 1 72 ? -1.717 -13.427 4.025 1.00 84.94 72 VAL A O 1
ATOM 576 N N . GLY A 1 73 ? -0.955 -11.672 5.183 1.00 86.56 73 GLY A N 1
ATOM 577 C CA . GLY A 1 73 ? -1.256 -10.656 4.174 1.00 86.56 73 GLY A CA 1
ATOM 578 C C . GLY A 1 73 ? -0.101 -10.360 3.222 1.00 86.56 73 GLY A C 1
ATOM 579 O O . GLY A 1 73 ? -0.237 -9.451 2.403 1.00 86.56 73 GLY A O 1
ATOM 580 N N . MET A 1 74 ? 1.026 -11.071 3.326 1.00 89.31 74 MET A N 1
ATOM 581 C CA . MET A 1 74 ? 2.214 -10.787 2.520 1.00 89.31 74 MET A CA 1
ATOM 582 C C . MET A 1 74 ? 1.930 -10.927 1.024 1.00 89.31 74 MET A C 1
ATOM 584 O O . MET A 1 74 ? 2.250 -10.022 0.257 1.00 89.31 74 MET A O 1
ATOM 588 N N . ASP A 1 75 ? 1.261 -12.007 0.619 1.00 89.75 75 ASP A N 1
ATOM 589 C CA . ASP A 1 75 ? 0.908 -12.247 -0.784 1.00 89.75 75 ASP A CA 1
ATOM 590 C C . ASP A 1 75 ? 0.001 -11.134 -1.329 1.00 89.75 75 ASP A C 1
ATOM 592 O O . ASP A 1 75 ? 0.225 -10.620 -2.426 1.00 89.75 75 ASP A O 1
ATOM 596 N N . ASP A 1 76 ? -0.974 -10.679 -0.531 1.00 89.06 76 ASP A N 1
ATOM 597 C CA . ASP A 1 76 ? -1.831 -9.541 -0.882 1.00 89.06 76 ASP A CA 1
ATOM 598 C C . ASP A 1 76 ? -0.996 -8.253 -1.044 1.00 89.06 76 ASP A C 1
ATOM 600 O O . ASP A 1 76 ? -1.194 -7.498 -1.998 1.00 89.06 76 ASP A O 1
ATOM 604 N N . LEU A 1 77 ? -0.036 -7.993 -0.146 1.00 90.38 77 LEU A N 1
ATOM 605 C CA . LEU A 1 77 ? 0.853 -6.826 -0.225 1.00 90.38 77 LEU A CA 1
ATOM 606 C C . LEU A 1 77 ? 1.762 -6.869 -1.459 1.00 90.38 77 LEU A C 1
ATOM 608 O O . LEU A 1 77 ? 1.943 -5.835 -2.114 1.00 90.38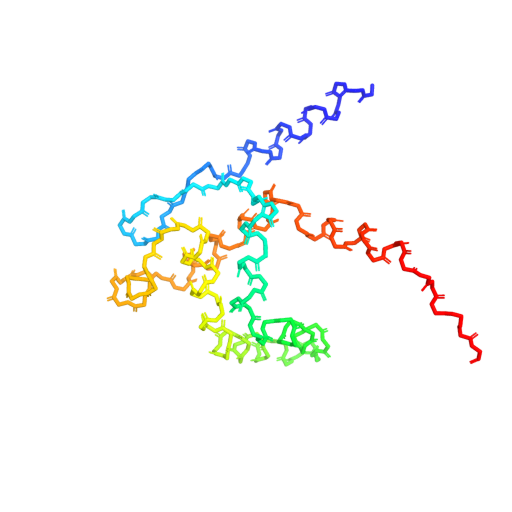 77 LEU A O 1
ATOM 612 N N . ILE A 1 78 ? 2.297 -8.041 -1.803 1.00 93.44 78 ILE A N 1
ATOM 613 C CA . ILE A 1 78 ? 3.111 -8.252 -3.005 1.00 93.44 78 ILE A CA 1
ATOM 614 C C . ILE A 1 78 ? 2.260 -8.023 -4.253 1.00 93.44 78 ILE A C 1
ATOM 616 O O . ILE A 1 78 ? 2.657 -7.245 -5.118 1.00 93.44 78 ILE A O 1
ATOM 620 N N . ASN A 1 79 ? 1.064 -8.610 -4.327 1.00 92.00 79 ASN A N 1
ATOM 621 C CA . ASN A 1 79 ? 0.175 -8.476 -5.483 1.00 92.00 79 ASN A CA 1
ATOM 622 C C . ASN A 1 79 ? -0.280 -7.027 -5.703 1.00 92.00 79 ASN A C 1
ATOM 624 O O . ASN A 1 79 ? -0.264 -6.522 -6.831 1.00 92.00 79 ASN A O 1
ATOM 628 N N . VAL A 1 80 ? -0.634 -6.320 -4.625 1.00 92.12 80 VAL A N 1
ATOM 629 C CA . VAL A 1 80 ? -0.953 -4.885 -4.666 1.00 92.12 80 VAL A CA 1
ATOM 630 C C . VAL A 1 80 ? 0.251 -4.082 -5.157 1.00 92.12 80 VAL A C 1
ATOM 632 O O . VAL A 1 80 ? 0.113 -3.222 -6.030 1.00 92.12 80 VAL A O 1
ATOM 635 N N . THR A 1 81 ? 1.439 -4.363 -4.621 1.00 94.81 81 THR A N 1
ATOM 636 C CA . THR A 1 81 ? 2.674 -3.668 -5.001 1.00 94.81 81 THR A CA 1
ATOM 637 C C . THR A 1 81 ? 3.018 -3.917 -6.460 1.00 94.81 81 THR A C 1
ATOM 639 O O . THR A 1 81 ? 3.287 -2.957 -7.183 1.00 94.81 81 THR A O 1
ATOM 642 N N . SER A 1 82 ? 2.931 -5.165 -6.918 1.00 94.94 82 SER A N 1
ATOM 643 C CA . SER A 1 82 ? 3.150 -5.567 -8.306 1.00 94.94 82 SER A CA 1
ATOM 644 C C . SER A 1 82 ? 2.214 -4.816 -9.249 1.00 94.94 82 SER A C 1
ATOM 646 O O . SER A 1 82 ? 2.677 -4.126 -10.157 1.00 94.94 82 SER A O 1
ATOM 648 N N . THR A 1 83 ? 0.913 -4.825 -8.949 1.00 93.06 83 THR A N 1
ATOM 649 C CA . THR A 1 83 ? -0.118 -4.141 -9.745 1.00 93.06 83 THR A CA 1
ATOM 650 C C . THR A 1 83 ? 0.150 -2.636 -9.852 1.00 93.06 83 THR A C 1
ATOM 652 O O . THR A 1 83 ? 0.102 -2.053 -10.932 1.00 93.06 83 THR A O 1
ATOM 655 N N . LEU A 1 84 ? 0.464 -1.972 -8.735 1.00 93.81 84 LEU A N 1
ATOM 656 C CA . LEU A 1 84 ? 0.637 -0.515 -8.713 1.00 93.81 84 LEU A CA 1
ATOM 657 C C . LEU A 1 84 ? 1.950 -0.040 -9.341 1.00 93.81 84 LEU A C 1
ATOM 659 O O . LEU A 1 84 ? 1.979 1.007 -10.006 1.00 93.81 84 LEU A O 1
ATOM 663 N N . SER A 1 85 ? 3.024 -0.793 -9.106 1.00 94.25 85 SER A N 1
ATOM 664 C CA . SER A 1 85 ? 4.371 -0.467 -9.577 1.00 94.25 85 SER A CA 1
ATOM 665 C C . SER A 1 85 ? 4.664 -0.989 -10.981 1.00 94.25 85 SER A C 1
ATOM 667 O O . SER A 1 85 ? 5.610 -0.510 -11.608 1.00 94.25 85 SER A O 1
ATOM 669 N N . ASN A 1 86 ? 3.842 -1.917 -11.482 1.00 93.38 86 ASN A N 1
ATOM 670 C CA . ASN A 1 86 ? 4.074 -2.678 -12.706 1.00 93.38 86 ASN A CA 1
ATOM 671 C C . ASN A 1 86 ? 5.422 -3.427 -12.679 1.00 93.38 86 ASN A C 1
ATOM 673 O O . ASN A 1 86 ? 6.142 -3.489 -13.678 1.00 93.38 86 ASN A O 1
ATOM 677 N N . ILE A 1 87 ? 5.784 -3.936 -11.499 1.00 95.19 87 ILE A N 1
ATOM 678 C CA . ILE A 1 87 ? 6.949 -4.789 -11.254 1.00 95.19 87 ILE A CA 1
ATOM 679 C C . ILE A 1 87 ? 6.445 -6.205 -11.018 1.00 95.19 87 ILE A C 1
ATOM 681 O O . ILE A 1 87 ? 5.440 -6.401 -10.342 1.00 95.19 87 ILE A O 1
ATOM 685 N N . ASP A 1 88 ? 7.142 -7.185 -11.574 1.00 94.25 88 ASP A N 1
ATOM 686 C CA . ASP A 1 88 ? 6.789 -8.590 -11.420 1.00 94.25 88 ASP A CA 1
ATOM 687 C C . ASP A 1 88 ? 6.825 -9.043 -9.945 1.00 94.25 88 ASP A C 1
ATOM 689 O O . ASP A 1 88 ? 7.698 -8.623 -9.182 1.00 94.25 88 ASP A O 1
ATOM 693 N N . ALA A 1 89 ? 5.868 -9.876 -9.536 1.00 93.31 89 ALA A N 1
ATOM 694 C CA . ALA A 1 89 ? 5.779 -10.373 -8.163 1.00 93.31 89 ALA A CA 1
ATOM 695 C C . ALA A 1 89 ? 7.000 -11.228 -7.769 1.00 93.31 89 ALA A C 1
ATOM 697 O O . ALA A 1 89 ? 7.460 -11.145 -6.627 1.00 93.31 89 ALA A O 1
ATOM 698 N N . ASP A 1 90 ? 7.589 -11.969 -8.710 1.00 93.25 90 ASP A N 1
ATOM 699 C CA . ASP A 1 90 ? 8.788 -12.770 -8.459 1.00 93.25 90 ASP A CA 1
ATOM 700 C C . ASP A 1 90 ? 9.988 -11.859 -8.164 1.00 93.25 90 ASP A C 1
ATOM 702 O O . ASP A 1 90 ? 10.775 -12.136 -7.259 1.00 93.25 90 ASP A O 1
ATOM 706 N N . TYR A 1 91 ? 10.095 -10.708 -8.838 1.00 94.75 91 TYR A N 1
ATOM 707 C CA . TYR A 1 91 ? 11.121 -9.706 -8.517 1.00 94.75 91 TYR A CA 1
ATOM 708 C C . TYR A 1 91 ? 10.954 -9.173 -7.087 1.00 94.75 91 TYR A C 1
ATOM 710 O O . TYR A 1 91 ? 11.926 -9.063 -6.339 1.00 94.75 91 TYR A O 1
ATOM 718 N N . LEU A 1 92 ? 9.714 -8.861 -6.694 1.00 94.06 92 LEU A N 1
ATOM 719 C CA . LEU A 1 92 ? 9.401 -8.316 -5.368 1.00 94.06 92 LEU A CA 1
ATOM 720 C C . LEU A 1 92 ? 9.687 -9.301 -4.227 1.00 94.06 92 LEU A C 1
ATOM 722 O O . LEU A 1 92 ? 9.865 -8.868 -3.094 1.00 94.06 92 LEU A O 1
ATOM 726 N N . THR A 1 93 ? 9.738 -10.603 -4.513 1.00 90.94 93 THR A N 1
ATOM 727 C CA . THR A 1 93 ? 9.976 -11.650 -3.509 1.00 90.94 93 THR A CA 1
ATOM 728 C C . THR A 1 93 ? 11.409 -12.169 -3.488 1.00 90.94 93 THR A C 1
ATOM 730 O O . THR A 1 93 ? 11.888 -12.574 -2.430 1.00 90.94 93 THR A O 1
ATOM 733 N N . SER A 1 94 ? 12.105 -12.172 -4.629 1.00 83.94 94 SER A N 1
ATOM 734 C CA . SER A 1 94 ? 13.377 -12.892 -4.781 1.00 83.94 94 SER A CA 1
ATOM 735 C C . SER A 1 94 ? 14.607 -12.007 -5.001 1.00 83.94 94 SER A C 1
ATOM 737 O O . SER A 1 94 ? 15.724 -12.465 -4.761 1.00 83.94 94 SER A O 1
ATOM 739 N N . GLU A 1 95 ? 14.442 -10.736 -5.390 1.00 78.19 95 GLU A N 1
ATOM 740 C CA . GLU A 1 95 ? 15.556 -9.870 -5.820 1.00 78.19 95 GLU A CA 1
ATOM 741 C C . GLU A 1 95 ? 15.925 -8.760 -4.816 1.00 78.19 95 GLU A C 1
ATOM 743 O O . GLU A 1 95 ? 16.405 -7.690 -5.186 1.00 78.19 95 GLU A O 1
ATOM 748 N N . GLY A 1 96 ? 15.746 -9.023 -3.517 1.00 79.19 96 GLY A N 1
ATOM 749 C CA . GLY A 1 96 ? 16.267 -8.162 -2.447 1.00 79.19 96 GLY A CA 1
ATOM 750 C C . GLY A 1 96 ? 15.422 -6.929 -2.122 1.00 79.19 96 GLY A C 1
ATOM 751 O O . GLY A 1 96 ? 15.936 -6.000 -1.502 1.00 79.19 96 GLY A O 1
ATOM 752 N N . VAL A 1 97 ? 14.145 -6.917 -2.513 1.00 93.94 97 VAL A N 1
ATOM 753 C CA . VAL A 1 97 ? 13.187 -5.893 -2.075 1.00 93.94 97 VAL A CA 1
ATOM 754 C C . VAL A 1 97 ? 12.834 -6.122 -0.605 1.00 93.94 97 VAL A C 1
ATOM 756 O O . VAL A 1 97 ? 12.401 -7.207 -0.214 1.00 93.94 97 VAL A O 1
ATOM 759 N N . GLY A 1 98 ? 13.035 -5.099 0.221 1.00 93.69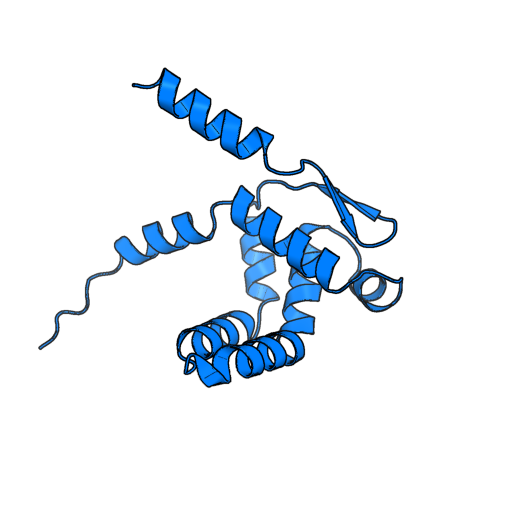 98 GLY A N 1
ATOM 760 C CA . GLY A 1 98 ? 12.729 -5.140 1.645 1.00 93.69 98 GLY A CA 1
ATOM 761 C C . GLY A 1 98 ? 11.228 -5.055 1.929 1.00 93.69 98 GLY A C 1
ATOM 762 O O . GLY A 1 98 ? 10.474 -4.364 1.238 1.00 93.69 98 GLY A O 1
ATOM 763 N N . LEU A 1 99 ? 10.787 -5.708 3.008 1.00 91.06 99 LEU A N 1
ATOM 764 C CA . LEU A 1 99 ? 9.418 -5.561 3.516 1.00 91.06 99 LEU A CA 1
ATOM 765 C C . LEU A 1 99 ? 9.095 -4.095 3.843 1.00 91.06 99 LEU A C 1
ATOM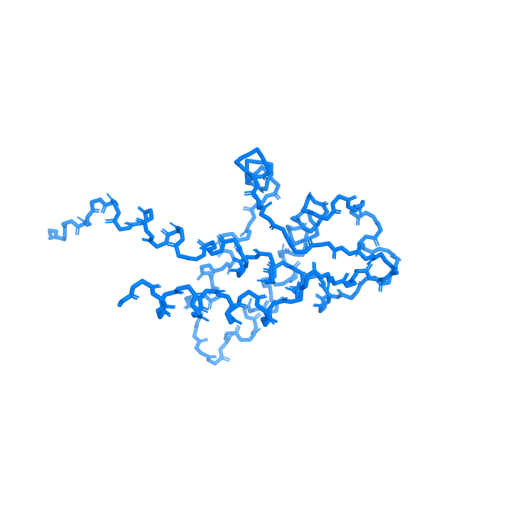 767 O O . LEU A 1 99 ? 7.989 -3.623 3.587 1.00 91.06 99 LEU A O 1
ATOM 771 N N . ASP A 1 100 ? 10.059 -3.363 4.395 1.00 93.06 100 ASP A N 1
ATOM 772 C CA . ASP A 1 100 ? 9.932 -1.940 4.695 1.00 93.06 100 ASP A CA 1
ATOM 773 C C . ASP A 1 100 ? 9.701 -1.101 3.431 1.00 93.06 100 ASP A C 1
ATOM 775 O O . ASP A 1 100 ? 8.858 -0.204 3.450 1.00 93.06 100 ASP A O 1
ATOM 779 N N . GLU A 1 101 ? 10.361 -1.433 2.317 1.00 95.50 101 GLU A N 1
ATOM 780 C CA . GLU A 1 101 ? 10.162 -0.758 1.031 1.00 95.50 101 GLU A CA 1
ATOM 781 C C . GLU A 1 101 ? 8.754 -1.011 0.467 1.00 95.50 101 GLU A C 1
ATOM 783 O O . GLU A 1 101 ? 8.082 -0.074 0.026 1.00 95.50 101 GLU A O 1
ATOM 788 N N . ILE A 1 102 ? 8.273 -2.260 0.534 1.00 94.88 102 ILE A N 1
ATOM 789 C CA . ILE A 1 102 ? 6.911 -2.644 0.124 1.00 94.88 102 ILE A CA 1
ATOM 790 C C . ILE A 1 102 ? 5.872 -1.882 0.954 1.00 94.88 102 ILE A C 1
ATOM 792 O O . ILE A 1 102 ? 4.971 -1.236 0.408 1.00 94.88 102 ILE A O 1
ATOM 796 N N . VAL A 1 103 ? 6.014 -1.915 2.282 1.00 92.12 103 VAL A N 1
ATOM 797 C CA . VAL A 1 103 ? 5.093 -1.243 3.207 1.00 92.12 103 VAL A CA 1
ATOM 798 C C . VAL A 1 103 ? 5.107 0.267 2.986 1.00 92.12 103 VAL A C 1
ATOM 800 O O . VAL A 1 103 ? 4.036 0.885 2.947 1.00 92.12 103 VAL A O 1
ATOM 803 N N . GLU A 1 104 ? 6.280 0.875 2.805 1.00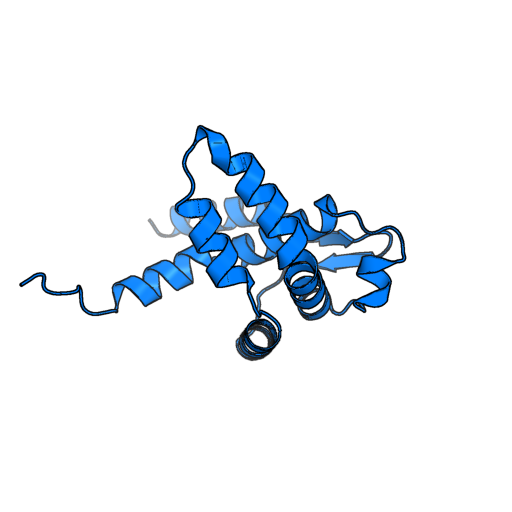 94.31 104 GLU A N 1
ATOM 804 C CA . GLU A 1 104 ? 6.397 2.308 2.547 1.00 94.31 104 GLU A CA 1
ATOM 805 C C . GLU A 1 104 ? 5.751 2.681 1.209 1.00 94.31 104 GLU A C 1
ATOM 807 O O . GLU A 1 104 ? 4.961 3.628 1.152 1.00 94.31 104 GLU A O 1
ATOM 812 N N . TYR A 1 105 ? 5.983 1.906 0.147 1.00 95.62 105 TYR A N 1
ATOM 813 C CA . TYR A 1 105 ? 5.368 2.153 -1.154 1.00 95.62 105 TYR A CA 1
ATOM 814 C C . TYR A 1 105 ? 3.837 2.106 -1.096 1.00 95.62 105 TYR A C 1
ATOM 816 O O . TYR A 1 105 ? 3.173 3.071 -1.498 1.00 95.62 105 TYR A O 1
ATOM 824 N N . VAL A 1 106 ? 3.261 1.039 -0.534 1.00 93.12 106 VAL A N 1
ATOM 825 C CA . VAL A 1 106 ? 1.802 0.900 -0.379 1.00 93.12 106 VAL A CA 1
ATOM 826 C C . VAL A 1 106 ? 1.239 2.031 0.487 1.00 93.12 106 VAL A C 1
ATOM 828 O O . VAL A 1 106 ? 0.219 2.642 0.147 1.00 93.12 106 VAL A O 1
ATOM 831 N N . THR A 1 107 ? 1.933 2.382 1.571 1.00 92.19 107 THR A N 1
ATOM 832 C CA . THR A 1 107 ? 1.537 3.469 2.474 1.00 92.19 107 THR A CA 1
ATOM 833 C C . THR A 1 107 ? 1.518 4.822 1.765 1.00 92.19 107 THR A C 1
ATOM 835 O O . THR A 1 107 ? 0.546 5.578 1.891 1.00 92.19 107 THR A O 1
ATOM 838 N N . GLN A 1 108 ? 2.562 5.153 1.003 1.00 93.81 108 GLN A N 1
ATOM 839 C CA . GLN A 1 108 ? 2.638 6.412 0.261 1.00 93.81 108 GLN A CA 1
ATOM 840 C C . GLN A 1 108 ? 1.603 6.456 -0.870 1.00 93.81 108 GLN A C 1
ATOM 842 O O . GLN A 1 108 ? 0.926 7.474 -1.038 1.00 93.81 108 GLN A O 1
ATOM 847 N N . MET A 1 109 ? 1.367 5.344 -1.572 1.00 93.56 109 MET A N 1
ATOM 848 C CA . MET A 1 109 ? 0.296 5.242 -2.568 1.00 93.56 109 MET A CA 1
ATOM 849 C C . MET A 1 109 ? -1.087 5.486 -1.949 1.00 93.56 109 MET A C 1
ATOM 851 O O . MET A 1 109 ? -1.864 6.295 -2.472 1.00 93.56 109 MET A O 1
ATOM 855 N N . ALA A 1 110 ? -1.387 4.870 -0.803 1.00 91.06 110 ALA A N 1
ATOM 856 C CA . ALA A 1 110 ? -2.655 5.060 -0.100 1.00 91.06 110 ALA A CA 1
ATOM 857 C C . ALA A 1 110 ? -2.848 6.511 0.380 1.00 91.06 110 ALA A C 1
ATOM 859 O O . ALA A 1 110 ? -3.931 7.090 0.214 1.00 91.06 110 ALA A O 1
ATOM 860 N N . LYS A 1 111 ? -1.791 7.128 0.929 1.00 91.00 111 LYS A N 1
ATOM 861 C CA . LYS A 1 111 ? -1.791 8.534 1.369 1.00 91.00 111 LYS A CA 1
ATOM 862 C C . LYS A 1 111 ? -2.025 9.495 0.197 1.00 91.00 111 LYS A C 1
ATOM 864 O O . LYS A 1 111 ? -2.862 10.392 0.312 1.00 91.00 111 LYS A O 1
ATOM 869 N N . PHE A 1 112 ? -1.351 9.289 -0.936 1.00 93.38 112 PHE A N 1
ATOM 870 C CA . PHE A 1 112 ? -1.420 10.170 -2.111 1.00 93.38 112 PHE A CA 1
ATOM 871 C C . PHE A 1 112 ? -2.791 10.107 -2.797 1.00 93.38 112 PHE A C 1
ATOM 873 O O . PHE A 1 112 ? -3.313 11.093 -3.337 1.00 93.38 112 PHE A O 1
ATOM 880 N N . ASN A 1 113 ? -3.413 8.932 -2.747 1.00 91.81 113 ASN A N 1
ATOM 881 C CA . ASN A 1 113 ? -4.747 8.694 -3.280 1.00 91.81 113 ASN A CA 1
ATOM 882 C C . ASN A 1 113 ? -5.873 9.061 -2.309 1.00 91.81 113 ASN A C 1
ATOM 884 O O . ASN A 1 113 ? -7.038 8.994 -2.687 1.00 91.81 113 ASN A O 1
ATOM 888 N N . GLU A 1 114 ? -5.536 9.511 -1.097 1.00 91.69 114 GLU A N 1
ATOM 889 C CA . GLU A 1 114 ? -6.485 9.832 -0.029 1.00 91.69 114 GLU A CA 1
ATOM 890 C C . GLU A 1 114 ? -7.485 8.690 0.251 1.00 91.69 114 GLU A C 1
ATOM 892 O O . GLU A 1 114 ? -8.630 8.951 0.618 1.00 91.69 114 GLU A O 1
ATOM 897 N N . ILE A 1 115 ? -7.059 7.425 0.111 1.00 88.56 115 ILE A N 1
ATOM 898 C CA . ILE A 1 115 ? -7.941 6.240 0.165 1.00 88.56 115 ILE A CA 1
ATOM 899 C C . ILE A 1 115 ? -8.810 6.236 1.428 1.00 88.56 115 ILE A C 1
ATOM 901 O O . ILE A 1 115 ? -10.027 6.091 1.346 1.00 88.56 115 ILE A O 1
ATOM 905 N N . GLY A 1 116 ? -8.217 6.499 2.597 1.00 85.19 116 GLY A N 1
ATOM 906 C CA . GLY A 1 116 ? -8.965 6.552 3.857 1.00 85.19 116 GLY A CA 1
ATOM 907 C C . GLY A 1 116 ? -10.041 7.647 3.898 1.00 85.19 116 GLY A C 1
ATOM 908 O O . GLY A 1 116 ? -11.095 7.446 4.494 1.00 85.19 116 GLY A O 1
ATOM 909 N N . LYS A 1 117 ? -9.820 8.797 3.248 1.00 86.69 117 LYS A N 1
ATOM 910 C CA . LYS A 1 117 ? -10.828 9.867 3.135 1.00 86.69 117 LYS A CA 1
ATOM 911 C C . LYS A 1 117 ? -11.937 9.461 2.166 1.00 86.69 117 LYS A C 1
ATOM 913 O O . LYS A 1 117 ? -13.104 9.666 2.480 1.00 86.69 117 LYS A O 1
ATOM 918 N N . THR A 1 118 ? -11.587 8.846 1.038 1.00 87.81 118 THR A N 1
ATOM 919 C CA . THR A 1 118 ? -12.550 8.313 0.063 1.00 87.81 118 THR A CA 1
ATOM 920 C C . THR A 1 118 ? -13.472 7.275 0.700 1.00 87.81 118 THR A C 1
ATOM 922 O O . THR A 1 118 ? -14.689 7.394 0.581 1.00 87.81 118 THR A O 1
ATOM 925 N N . ILE A 1 119 ? -12.916 6.318 1.452 1.00 86.19 119 ILE A N 1
ATOM 926 C CA . ILE A 1 119 ? -13.692 5.295 2.168 1.00 86.19 119 ILE A CA 1
ATOM 927 C C . ILE A 1 119 ? -14.604 5.936 3.217 1.00 86.19 119 ILE A C 1
ATOM 929 O O . ILE A 1 119 ? -15.787 5.619 3.261 1.00 86.19 119 ILE A O 1
ATOM 933 N N . LYS A 1 120 ? -14.097 6.873 4.031 1.00 85.25 120 LYS A N 1
ATOM 934 C CA . LYS A 1 120 ? -14.918 7.586 5.027 1.00 85.25 120 LYS A CA 1
ATOM 935 C C . LYS A 1 120 ? -16.078 8.346 4.383 1.00 85.25 120 LYS A C 1
ATOM 937 O O . LYS A 1 120 ? -17.194 8.285 4.890 1.00 85.25 120 LYS A O 1
ATOM 942 N N . ASN A 1 121 ? -15.827 9.029 3.266 1.00 88.88 121 ASN A N 1
ATOM 943 C CA . ASN A 1 121 ? -16.868 9.736 2.526 1.00 88.88 121 ASN A CA 1
ATOM 944 C C . ASN A 1 121 ? -17.925 8.756 2.002 1.00 88.88 121 ASN A C 1
ATOM 946 O O . ASN A 1 121 ? -19.111 8.997 2.197 1.00 88.88 121 ASN A O 1
ATOM 950 N N . LEU A 1 122 ? -17.511 7.632 1.411 1.00 86.56 122 LEU A N 1
ATOM 951 C CA . LEU A 1 122 ? -18.434 6.597 0.944 1.00 86.56 122 LEU A CA 1
ATOM 952 C C . LEU A 1 122 ? -19.253 5.991 2.094 1.00 86.56 122 LEU A C 1
ATOM 954 O O . LEU A 1 122 ? -20.472 5.906 1.995 1.00 86.56 122 LEU A O 1
ATOM 958 N N . ALA A 1 123 ? -18.608 5.641 3.209 1.00 84.00 123 ALA A N 1
ATOM 959 C CA . ALA A 1 123 ? -19.272 5.100 4.393 1.00 84.00 123 ALA A CA 1
ATOM 960 C C . ALA A 1 123 ? -20.292 6.083 4.988 1.00 84.00 123 ALA A C 1
ATOM 962 O O . ALA A 1 123 ? -21.338 5.664 5.467 1.00 84.00 123 ALA A O 1
ATOM 963 N N . SER A 1 124 ? -20.026 7.393 4.920 1.00 88.00 124 SER A N 1
ATOM 964 C CA . SER A 1 124 ? -20.952 8.418 5.422 1.00 88.00 124 SER A CA 1
ATOM 965 C C . SER A 1 124 ? -22.264 8.522 4.634 1.00 88.00 124 SER A C 1
ATOM 967 O O . SER A 1 124 ? -23.226 9.095 5.141 1.00 88.00 124 SER A O 1
ATOM 969 N N . LEU A 1 125 ? -22.307 7.967 3.416 1.00 90.00 125 LEU A N 1
ATOM 970 C CA . LEU A 1 125 ? -23.514 7.884 2.591 1.00 90.00 125 LEU A CA 1
ATOM 971 C C . LEU A 1 125 ? -24.373 6.659 2.923 1.00 90.00 125 LEU A C 1
ATOM 973 O O . LEU A 1 125 ? -25.517 6.588 2.476 1.00 90.00 125 LEU A O 1
ATOM 977 N N . LEU A 1 126 ? -23.838 5.691 3.674 1.00 86.62 126 LEU A N 1
ATOM 978 C CA . LEU A 1 126 ? -24.610 4.529 4.090 1.00 86.62 126 LEU A CA 1
ATOM 979 C C . LEU A 1 126 ? -25.634 4.951 5.152 1.00 86.62 126 LEU A C 1
ATOM 981 O O . LEU A 1 126 ? -25.303 5.742 6.044 1.00 86.62 126 LEU A O 1
ATOM 985 N N . PRO A 1 127 ? -26.876 4.439 5.081 1.00 83.19 127 PRO A N 1
ATOM 986 C CA . PRO A 1 127 ? -27.862 4.704 6.112 1.00 83.19 127 PRO A CA 1
ATOM 987 C C . PRO A 1 127 ? -27.300 4.252 7.460 1.00 83.19 127 PRO A C 1
ATOM 989 O O . PRO A 1 127 ? -26.771 3.147 7.594 1.00 83.19 127 PRO A O 1
ATOM 992 N N . LYS A 1 128 ? -27.385 5.129 8.464 1.00 76.88 128 LYS A N 1
ATOM 993 C CA . LYS A 1 128 ? -27.019 4.760 9.831 1.00 76.88 128 LYS A CA 1
ATOM 994 C C . LYS A 1 128 ? -27.961 3.642 10.252 1.00 76.88 128 LYS A C 1
ATOM 996 O O . LYS A 1 128 ? -29.170 3.814 10.120 1.00 76.88 128 LYS A O 1
ATOM 1001 N N . ALA A 1 129 ? -27.414 2.529 10.736 1.00 59.91 129 ALA A N 1
ATOM 1002 C CA . ALA A 1 129 ? -28.225 1.491 11.352 1.00 59.91 129 ALA A CA 1
ATOM 1003 C C . ALA A 1 129 ? -29.080 2.156 12.439 1.00 59.91 129 ALA A C 1
ATOM 1005 O O . ALA A 1 129 ? -28.553 2.692 13.416 1.00 59.91 129 ALA A O 1
ATOM 1006 N N . THR A 1 130 ? -30.390 2.209 12.215 1.00 52.19 130 THR A N 1
ATOM 1007 C CA . THR A 1 130 ? -31.358 2.508 13.260 1.00 52.19 130 THR A CA 1
ATOM 1008 C C . THR A 1 130 ? -31.249 1.364 14.252 1.00 52.19 130 THR A C 1
ATOM 1010 O O . THR A 1 130 ? -31.617 0.239 13.932 1.00 52.19 130 THR A O 1
ATOM 1013 N N . ALA A 1 131 ? -30.642 1.634 15.405 1.00 47.97 131 ALA A N 1
ATOM 1014 C CA . ALA A 1 131 ? -30.754 0.743 16.544 1.00 47.97 131 ALA A CA 1
ATOM 1015 C C . ALA A 1 131 ? -32.232 0.735 16.960 1.00 47.97 131 ALA A C 1
ATOM 1017 O O . ALA A 1 131 ? -32.751 1.779 17.363 1.00 47.97 131 ALA A O 1
ATOM 1018 N N . GLU A 1 132 ? -32.894 -0.404 16.773 1.00 37.47 132 GLU A N 1
ATOM 1019 C CA . GLU A 1 132 ? -34.108 -0.775 17.510 1.00 37.47 132 GLU A CA 1
ATOM 1020 C C . GLU A 1 132 ? -33.709 -1.502 18.796 1.00 37.47 132 GLU A C 1
ATOM 1022 O O . GLU A 1 132 ? -32.736 -2.294 18.747 1.00 37.47 132 GLU A O 1
#

Secondary structure (DSSP, 8-state):
-HHHHHHHHHHHHHTS-SEEEETTEEEE--PPPHHHHHHHHHH-SSHHHHHHHHHHS-GGGHHHHHHHHHHHTHHHHHHHHHHHHT--HHHHHHS---HHHHHHHHHHHHHHTTHHHHHHHHHHTSPP----